Protein AF-A0A7S2LV06-F1 (afdb_monomer_lite)

Sequence (162 aa):
GDAAEGEVSPAASRPATEEERRLLRGVQLARKATPHEVEAWMAASAAHMSDKAKDAFLGMSLEQQYRVMYEGPLTEALDSTEVLYARIQRFMDMESQLRRLANTDAATKPKKSKEKKVSDLAWAIGKALVSTDAPEEVPEDERRFAPPAGTEGQEGERPADE

Organism: NCBI:txid1333877

pLDDT: mean 74.59, std 16.98, range [40.09, 96.88]

Foldseek 3Di:
DDDDDDDPDPPDPDQDDPVRLVCLVPDPVFDFADPVLLVVLCVVQVVPADPVLVVVLVPDGRRLVRQLCVVPHDDPDPYSNVSSVVSSVVVVVVNVVSVCSSCVVVVPPPPPPPDPDPPVVNVVVVVVVVPPDDPDPDPPVPPPDDPPPDPPDDDDDDDDDD

Radius of gyration: 29.39 Å; chains: 1; bounding box: 90×60×68 Å

Structure (mmCIF, N/CA/C/O backbone):
data_AF-A0A7S2LV06-F1
#
_entry.id   AF-A0A7S2LV06-F1
#
loop_
_atom_site.group_PDB
_atom_site.id
_atom_site.type_symbol
_atom_site.label_atom_id
_atom_site.label_alt_id
_atom_site.label_comp_id
_atom_site.label_asym_id
_atom_site.label_entity_id
_atom_site.label_seq_id
_atom_site.pdbx_PDB_ins_code
_atom_site.Cartn_x
_atom_site.Cartn_y
_atom_site.Cartn_z
_atom_site.occupancy
_atom_site.B_iso_or_equiv
_atom_site.auth_seq_id
_atom_site.auth_comp_id
_atom_site.auth_asym_id
_atom_site.auth_atom_id
_atom_site.pdbx_PDB_model_num
ATOM 1 N N . GLY A 1 1 ? 13.883 -29.608 51.541 1.00 40.09 1 GLY A N 1
ATOM 2 C CA . GLY A 1 1 ? 13.799 -28.302 50.874 1.00 40.09 1 GLY A CA 1
ATOM 3 C C . GLY A 1 1 ? 12.785 -28.471 49.785 1.00 40.09 1 GLY A C 1
ATOM 4 O O . GLY A 1 1 ? 13.068 -29.196 48.848 1.00 40.09 1 GLY A O 1
ATOM 5 N N . ASP A 1 2 ? 11.591 -27.949 50.022 1.00 40.16 2 ASP A N 1
ATOM 6 C CA . ASP A 1 2 ? 10.391 -28.136 49.209 1.00 40.16 2 ASP A CA 1
ATOM 7 C C . ASP A 1 2 ? 10.445 -27.144 48.037 1.00 40.16 2 ASP A C 1
ATOM 9 O O . ASP A 1 2 ? 10.472 -25.932 48.262 1.00 40.16 2 ASP A O 1
ATOM 13 N N . ALA A 1 3 ? 10.585 -27.643 46.809 1.00 47.12 3 ALA A N 1
ATOM 14 C CA . ALA A 1 3 ? 10.590 -26.822 45.602 1.00 47.12 3 ALA A CA 1
ATOM 15 C C . ALA A 1 3 ? 9.214 -26.940 44.945 1.00 47.12 3 ALA A C 1
ATOM 17 O O . ALA A 1 3 ? 8.935 -27.896 44.228 1.00 47.12 3 ALA A O 1
ATOM 18 N N . ALA A 1 4 ? 8.349 -25.975 45.247 1.00 51.38 4 ALA A N 1
ATOM 19 C CA . ALA A 1 4 ? 7.046 -25.827 44.622 1.00 51.38 4 ALA A CA 1
ATOM 20 C C . ALA A 1 4 ? 7.217 -25.483 43.134 1.00 51.38 4 ALA A C 1
ATOM 22 O O . ALA A 1 4 ? 7.682 -24.395 42.783 1.00 51.38 4 ALA A O 1
ATOM 23 N N . GLU A 1 5 ? 6.839 -26.417 42.267 1.00 51.47 5 GLU A N 1
ATOM 24 C CA . GLU A 1 5 ? 6.746 -26.204 40.828 1.00 51.47 5 GLU A CA 1
ATOM 25 C C . GLU A 1 5 ? 5.545 -25.298 40.527 1.00 51.47 5 GLU A C 1
ATOM 27 O O . GLU A 1 5 ? 4.391 -25.617 40.815 1.00 51.47 5 GLU A O 1
ATOM 32 N N . GLY A 1 6 ? 5.837 -24.111 39.996 1.00 47.34 6 GLY A N 1
ATOM 33 C CA . GLY A 1 6 ? 4.838 -23.137 39.582 1.00 47.34 6 GLY A CA 1
ATOM 34 C C . GLY A 1 6 ? 4.162 -23.573 38.288 1.00 47.34 6 GLY A C 1
ATOM 35 O O . GLY A 1 6 ? 4.700 -23.378 37.201 1.00 47.34 6 GLY A O 1
ATOM 36 N N . GLU A 1 7 ? 2.963 -24.127 38.419 1.00 44.25 7 GLU A N 1
ATOM 37 C CA . GLU A 1 7 ? 2.031 -24.415 37.333 1.00 44.25 7 GLU A CA 1
ATOM 38 C C . GLU A 1 7 ? 1.642 -23.106 36.613 1.00 44.25 7 GLU A C 1
ATOM 40 O O . GLU A 1 7 ? 0.831 -22.310 37.094 1.00 44.25 7 GLU A O 1
ATOM 45 N N . VAL A 1 8 ? 2.248 -22.837 35.452 1.00 52.84 8 VAL A N 1
ATOM 46 C CA . VAL A 1 8 ? 1.878 -21.687 34.616 1.00 52.84 8 VAL A CA 1
ATOM 47 C C . VAL A 1 8 ? 0.615 -22.053 33.840 1.00 52.84 8 VAL A C 1
ATOM 49 O O . VAL A 1 8 ? 0.667 -22.538 32.712 1.00 52.84 8 VAL A O 1
ATOM 52 N N . SER A 1 9 ? -0.540 -21.840 34.473 1.00 53.75 9 SER A N 1
ATOM 53 C CA . SER A 1 9 ? -1.848 -21.904 33.816 1.00 53.75 9 SER A CA 1
ATOM 54 C C . SER A 1 9 ? -1.836 -21.104 32.499 1.00 53.75 9 SER A C 1
ATOM 56 O O . SER A 1 9 ? -1.366 -19.959 32.492 1.00 53.75 9 SER A O 1
ATOM 58 N N . PRO A 1 10 ? -2.381 -21.639 31.387 1.00 50.25 10 PRO A N 1
ATOM 59 C CA . PRO A 1 10 ? -2.507 -20.896 30.140 1.00 50.25 10 PRO A CA 1
ATOM 60 C C . PRO A 1 10 ? -3.449 -19.717 30.384 1.00 50.25 10 PRO A C 1
ATOM 62 O O . PRO A 1 10 ? -4.653 -19.890 30.575 1.00 50.25 10 PRO A O 1
ATOM 65 N N . ALA A 1 11 ? -2.885 -18.510 30.438 1.00 52.25 11 ALA A N 1
ATOM 66 C CA . ALA A 1 11 ? -3.635 -17.291 30.682 1.00 52.25 11 ALA A CA 1
ATOM 67 C C . ALA A 1 11 ? -4.763 -17.176 29.649 1.00 52.25 11 ALA A C 1
ATOM 69 O O . ALA A 1 11 ? -4.521 -16.937 28.465 1.00 52.25 11 ALA A O 1
ATOM 70 N N . ALA A 1 12 ? -6.003 -17.359 30.109 1.00 56.53 12 ALA A N 1
ATOM 71 C CA . ALA A 1 12 ? -7.192 -17.076 29.330 1.00 56.53 12 ALA A CA 1
ATOM 72 C C . ALA A 1 12 ? -7.049 -15.663 28.750 1.00 56.53 12 ALA A C 1
ATOM 74 O O . ALA A 1 12 ? -6.873 -14.698 29.499 1.00 56.53 12 ALA A O 1
ATOM 75 N N . SER A 1 13 ? -7.056 -15.565 27.417 1.00 62.44 13 SER A N 1
ATOM 76 C CA . SER A 1 13 ? -6.911 -14.305 26.691 1.00 62.44 13 SER A CA 1
ATOM 77 C C . SER A 1 13 ? -7.912 -13.296 27.253 1.00 62.44 13 SER A C 1
ATOM 79 O O . SER A 1 13 ? -9.127 -13.474 27.138 1.00 62.44 13 SER A O 1
ATOM 81 N N . ARG A 1 14 ? -7.403 -12.285 27.964 1.00 66.56 14 ARG A N 1
ATOM 82 C CA . ARG A 1 14 ? -8.247 -11.273 28.597 1.00 66.56 14 ARG A CA 1
ATOM 83 C C . ARG A 1 14 ? -8.927 -10.478 27.479 1.00 66.56 14 ARG A C 1
ATOM 85 O O . ARG A 1 14 ? -8.248 -10.104 26.522 1.00 66.56 14 ARG A O 1
ATOM 92 N N . PRO A 1 15 ? -10.239 -10.204 27.573 1.00 71.00 15 PRO A N 1
ATOM 93 C CA . PRO A 1 15 ? -10.899 -9.351 26.596 1.00 71.00 15 PRO A CA 1
ATOM 94 C C . PRO A 1 15 ? -10.231 -7.972 26.602 1.00 71.00 15 PRO A C 1
ATOM 96 O O . PRO A 1 15 ? -9.944 -7.430 27.672 1.00 71.00 15 PRO A O 1
ATOM 99 N N . ALA A 1 16 ? -9.984 -7.416 25.413 1.00 72.00 16 ALA A N 1
ATOM 100 C CA . ALA A 1 16 ? -9.324 -6.121 25.261 1.00 72.00 16 ALA A CA 1
ATOM 101 C C . ALA A 1 16 ? -10.058 -5.041 26.071 1.00 72.00 16 ALA A C 1
ATOM 103 O O . ALA A 1 16 ? -11.288 -4.924 26.011 1.00 72.00 16 ALA A O 1
ATOM 104 N N . THR A 1 17 ? -9.316 -4.234 26.817 1.00 81.44 17 THR A N 1
ATOM 105 C CA . THR A 1 17 ? -9.836 -3.101 27.586 1.00 81.44 17 THR A CA 1
ATOM 106 C C . THR A 1 17 ? -10.442 -2.034 26.666 1.00 81.44 17 THR A C 1
ATOM 108 O O . THR A 1 17 ? -10.187 -1.987 25.462 1.00 81.44 17 THR A O 1
ATOM 111 N N . GLU A 1 18 ? -11.304 -1.168 27.203 1.00 76.25 18 GLU A N 1
ATOM 112 C CA . GLU A 1 18 ? -11.967 -0.130 26.399 1.00 76.25 18 GLU A CA 1
ATOM 113 C C . GLU A 1 18 ? -10.981 0.901 25.823 1.00 76.25 18 GLU A C 1
ATOM 115 O O . GLU A 1 18 ? -11.184 1.404 24.713 1.00 76.25 18 GLU A O 1
ATOM 120 N N . GLU A 1 19 ? -9.876 1.149 26.527 1.00 74.94 19 GLU A N 1
ATOM 121 C CA . GLU A 1 19 ? -8.774 1.981 26.048 1.00 74.94 19 GLU A CA 1
ATOM 122 C C . GLU A 1 19 ? -8.052 1.327 24.860 1.00 74.94 19 GLU A C 1
ATOM 124 O O . GLU A 1 19 ? -7.902 1.959 23.813 1.00 74.94 19 GLU A O 1
ATOM 129 N N . GLU A 1 20 ? -7.734 0.032 24.944 1.00 75.31 20 GLU A N 1
ATOM 130 C CA . GLU A 1 20 ? -7.162 -0.737 23.829 1.00 75.31 20 GLU A CA 1
ATOM 131 C C . GLU A 1 20 ? -8.107 -0.763 22.619 1.00 75.31 20 GLU A C 1
ATOM 133 O O . GLU A 1 20 ? -7.681 -0.562 21.484 1.00 75.31 20 GLU A O 1
ATOM 138 N N . ARG A 1 21 ? -9.421 -0.902 22.829 1.00 69.19 21 ARG A N 1
ATOM 139 C CA . ARG A 1 21 ? -10.415 -0.816 21.741 1.00 69.19 21 ARG A CA 1
ATOM 140 C C . ARG A 1 21 ? -10.490 0.570 21.118 1.00 69.19 21 ARG A C 1
ATOM 142 O O . ARG A 1 21 ? -10.802 0.698 19.934 1.00 69.19 21 ARG A O 1
ATOM 149 N N . ARG A 1 22 ? -10.307 1.627 21.909 1.00 72.94 22 ARG A N 1
ATOM 150 C CA . ARG A 1 22 ? -10.272 3.001 21.401 1.00 72.94 22 ARG A CA 1
ATOM 151 C C . ARG A 1 22 ? -9.025 3.218 20.552 1.00 72.94 22 ARG A C 1
ATOM 153 O O . ARG A 1 22 ? -9.149 3.798 19.476 1.00 72.94 22 ARG A O 1
ATOM 160 N N . LEU A 1 23 ? -7.880 2.694 20.989 1.00 72.31 23 LEU A N 1
ATOM 161 C CA . LEU A 1 23 ? -6.650 2.687 20.203 1.00 72.31 23 LEU A CA 1
ATOM 162 C C . LEU A 1 23 ? -6.871 1.931 18.890 1.00 72.31 23 LEU A C 1
ATOM 164 O O . LEU A 1 23 ? -6.730 2.528 17.831 1.00 72.31 23 LEU A O 1
ATOM 168 N N . LEU A 1 24 ? -7.368 0.693 18.927 1.00 71.75 24 LEU A N 1
ATOM 169 C CA . LEU A 1 24 ? -7.618 -0.111 17.721 1.00 71.75 24 LEU A CA 1
ATOM 170 C C . LEU A 1 24 ? -8.602 0.538 16.729 1.00 71.75 24 LEU A C 1
ATOM 172 O O . LEU A 1 24 ? -8.460 0.358 15.523 1.00 71.75 24 LEU A O 1
ATOM 176 N N . ARG A 1 25 ? -9.591 1.307 17.207 1.00 68.06 25 ARG A N 1
ATOM 177 C CA . ARG A 1 25 ? -10.541 2.043 16.346 1.00 68.06 25 ARG A CA 1
ATOM 178 C C . ARG A 1 25 ? -9.970 3.339 15.770 1.00 68.06 25 ARG A C 1
ATOM 180 O O . ARG A 1 25 ? -10.439 3.777 14.723 1.00 68.06 25 ARG A O 1
ATOM 187 N N . GLY A 1 26 ? -9.027 3.966 16.470 1.00 63.22 26 GLY A N 1
ATOM 188 C CA . GLY A 1 26 ? -8.403 5.233 16.086 1.00 63.22 26 GLY A CA 1
ATOM 189 C C . GLY A 1 26 ? -7.058 5.087 15.376 1.00 63.22 26 GLY A C 1
ATOM 190 O O . GLY A 1 26 ? -6.529 6.090 14.904 1.00 63.22 26 GLY A O 1
ATOM 191 N N . VAL A 1 27 ? -6.494 3.876 15.298 1.00 66.75 27 VAL A N 1
ATOM 192 C CA . VAL A 1 27 ? -5.218 3.630 14.620 1.00 66.75 27 VAL A CA 1
ATOM 193 C C . VAL A 1 27 ? -5.397 3.878 13.128 1.00 66.75 27 VAL A C 1
ATOM 195 O O . VAL A 1 27 ? -5.959 3.072 12.385 1.00 66.75 27 VAL A O 1
ATOM 198 N N . GLN A 1 28 ? -4.879 5.018 12.685 1.00 66.81 28 GLN A N 1
ATOM 199 C CA . GLN A 1 28 ? -4.617 5.274 11.283 1.00 66.81 28 GLN A CA 1
ATOM 200 C C . GLN A 1 28 ? -3.463 4.350 10.880 1.00 66.81 28 GLN A C 1
ATOM 202 O O . GLN A 1 28 ? -2.300 4.619 11.165 1.00 66.81 28 GLN A O 1
ATOM 207 N N . LEU A 1 29 ? -3.811 3.208 10.284 1.00 68.50 29 LEU A N 1
ATOM 208 C CA . LEU A 1 29 ? -2.888 2.108 9.971 1.00 68.50 29 LEU A CA 1
ATOM 209 C C . LEU A 1 29 ? -1.723 2.510 9.057 1.00 68.50 29 LEU A C 1
ATOM 211 O O . LEU A 1 29 ? -0.708 1.823 9.016 1.00 68.50 29 LEU A O 1
ATOM 215 N N . ALA A 1 30 ? -1.865 3.612 8.325 1.00 76.94 30 ALA A N 1
ATOM 216 C CA . ALA A 1 30 ? -0.841 4.138 7.442 1.00 76.94 30 ALA A CA 1
ATOM 217 C C . ALA A 1 30 ? -0.921 5.665 7.375 1.00 76.94 30 ALA A C 1
ATOM 219 O O . ALA A 1 30 ? -2.010 6.235 7.281 1.00 76.94 30 ALA A O 1
ATOM 220 N N . ARG A 1 31 ? 0.244 6.322 7.365 1.00 90.50 31 ARG A N 1
ATOM 221 C CA . ARG A 1 31 ? 0.343 7.727 6.956 1.00 90.50 31 ARG A CA 1
ATOM 222 C C . ARG A 1 31 ? 0.189 7.850 5.440 1.00 90.50 31 ARG A C 1
ATOM 224 O O . ARG A 1 31 ? 0.286 6.871 4.705 1.00 90.50 31 ARG A O 1
ATOM 231 N N . LYS A 1 32 ? 0.002 9.079 4.965 1.00 94.00 32 LYS A N 1
ATOM 232 C CA . LYS A 1 32 ? 0.024 9.389 3.531 1.00 94.00 32 LYS A CA 1
ATOM 233 C C . LYS A 1 32 ? 1.466 9.405 3.024 1.00 94.00 32 LYS A C 1
ATOM 235 O O . LYS A 1 32 ? 2.352 9.929 3.708 1.00 94.00 32 LYS A O 1
ATOM 240 N N . ALA A 1 33 ? 1.690 8.851 1.836 1.00 94.56 33 ALA A N 1
ATOM 241 C CA . ALA A 1 33 ? 2.961 8.985 1.140 1.00 94.56 33 ALA A CA 1
ATOM 242 C C . ALA A 1 33 ? 3.182 10.449 0.750 1.00 94.56 33 ALA A C 1
ATOM 244 O O . ALA A 1 33 ? 2.251 11.137 0.320 1.00 94.56 33 ALA A O 1
ATOM 245 N N . THR A 1 34 ? 4.410 10.934 0.912 1.00 96.19 34 THR A N 1
ATOM 246 C CA . THR A 1 34 ? 4.795 12.229 0.345 1.00 96.19 34 THR A CA 1
ATOM 247 C C . THR A 1 34 ? 5.129 12.061 -1.142 1.00 96.19 34 THR A C 1
ATOM 249 O O . THR A 1 34 ? 5.610 10.995 -1.535 1.00 96.19 34 THR A O 1
ATOM 252 N N . PRO A 1 35 ? 4.931 13.094 -1.982 1.00 95.50 35 PRO A N 1
ATOM 253 C CA . PRO A 1 35 ? 5.251 13.005 -3.410 1.00 95.50 35 PRO A CA 1
ATOM 254 C C . PRO A 1 35 ? 6.711 12.618 -3.678 1.00 95.50 35 PRO A C 1
ATOM 256 O O . PRO A 1 35 ? 6.988 11.826 -4.569 1.00 95.50 35 PRO A O 1
ATOM 259 N N . HIS A 1 36 ? 7.635 13.119 -2.852 1.00 96.75 36 HIS A N 1
ATOM 260 C CA . HIS A 1 36 ? 9.058 12.799 -2.957 1.00 96.75 36 HIS A CA 1
ATOM 261 C C . HIS A 1 36 ? 9.346 11.315 -2.683 1.00 96.75 36 HIS A C 1
ATOM 263 O O . HIS A 1 36 ? 10.157 10.697 -3.365 1.00 96.75 36 HIS A O 1
ATOM 269 N N . GLU A 1 37 ? 8.683 10.713 -1.693 1.00 96.25 37 GLU A N 1
ATOM 270 C CA . GLU A 1 37 ? 8.852 9.282 -1.416 1.00 96.25 37 GLU A CA 1
ATOM 271 C C . GLU A 1 37 ? 8.282 8.424 -2.547 1.00 96.25 37 GLU A C 1
ATOM 273 O O . GLU A 1 37 ? 8.886 7.416 -2.906 1.00 96.25 37 GLU A O 1
ATOM 278 N N . VAL A 1 38 ? 7.139 8.830 -3.110 1.00 96.75 38 VAL A N 1
ATOM 279 C CA . VAL A 1 38 ? 6.527 8.172 -4.272 1.00 96.75 38 VAL A CA 1
ATOM 280 C C . VAL A 1 38 ? 7.502 8.172 -5.444 1.00 96.75 38 VAL A C 1
ATOM 282 O O . VAL A 1 38 ? 7.772 7.119 -6.013 1.00 96.75 38 VAL A O 1
ATOM 285 N N . GLU A 1 39 ? 8.087 9.326 -5.762 1.00 96.44 39 GLU A N 1
ATOM 286 C CA . GLU A 1 39 ? 9.068 9.462 -6.839 1.00 96.44 39 GLU A CA 1
ATOM 287 C C . GLU A 1 39 ? 10.323 8.610 -6.593 1.00 96.44 39 GLU A C 1
ATOM 289 O O . GLU A 1 39 ? 10.747 7.862 -7.476 1.00 96.44 39 GLU A O 1
ATOM 294 N N . ALA A 1 40 ? 10.874 8.642 -5.376 1.00 96.88 40 ALA A N 1
ATOM 295 C CA . ALA A 1 40 ? 12.041 7.840 -5.013 1.00 96.88 40 ALA A CA 1
ATOM 296 C C . ALA A 1 40 ? 11.772 6.329 -5.133 1.00 96.88 40 ALA A C 1
ATOM 298 O O . ALA A 1 40 ? 12.603 5.579 -5.649 1.00 96.88 40 ALA A O 1
ATOM 299 N N . TRP A 1 41 ? 10.597 5.870 -4.697 1.00 96.25 41 TRP A N 1
ATOM 300 C CA . TRP A 1 41 ? 10.213 4.462 -4.795 1.00 96.25 41 TRP A CA 1
ATOM 301 C C . TRP A 1 41 ? 9.950 4.028 -6.242 1.00 96.25 41 TRP A C 1
ATOM 303 O O . TRP A 1 41 ? 10.357 2.932 -6.639 1.00 96.25 41 TRP A O 1
ATOM 313 N N . MET A 1 42 ? 9.327 4.895 -7.045 1.00 95.25 42 MET A N 1
ATOM 314 C CA . MET A 1 42 ? 9.128 4.681 -8.481 1.00 95.25 42 MET A CA 1
ATOM 315 C C . MET A 1 42 ? 10.468 4.544 -9.203 1.00 95.25 42 MET A C 1
ATOM 317 O O . MET A 1 42 ? 10.622 3.640 -10.020 1.00 95.25 42 MET A O 1
ATOM 321 N N . ALA A 1 43 ? 11.448 5.391 -8.874 1.00 96.06 43 ALA A N 1
ATOM 322 C CA . ALA A 1 43 ? 12.796 5.312 -9.430 1.00 96.06 43 ALA A CA 1
ATOM 323 C C . ALA A 1 43 ? 13.493 3.995 -9.048 1.00 96.06 43 ALA A C 1
ATOM 325 O O . ALA A 1 43 ? 14.069 3.335 -9.910 1.00 96.06 43 ALA A O 1
ATOM 326 N N . ALA A 1 44 ? 13.379 3.569 -7.786 1.00 95.62 44 ALA A N 1
ATOM 327 C CA . ALA A 1 44 ? 13.946 2.304 -7.316 1.00 95.62 44 ALA A CA 1
ATOM 328 C C . ALA A 1 44 ? 13.287 1.067 -7.958 1.00 95.62 44 ALA A C 1
ATOM 330 O O . ALA A 1 44 ? 13.952 0.060 -8.181 1.00 95.62 44 ALA A O 1
ATOM 331 N N . SER A 1 45 ? 11.991 1.144 -8.274 1.00 94.50 45 SER A N 1
ATOM 332 C CA . SER A 1 45 ? 11.212 0.028 -8.835 1.00 94.50 45 SER A CA 1
ATOM 333 C C . SER A 1 45 ? 11.126 0.049 -10.366 1.00 94.50 45 SER A C 1
ATOM 335 O O . SER A 1 45 ? 10.574 -0.875 -10.962 1.00 94.50 45 SER A O 1
ATOM 337 N N . ALA A 1 46 ? 11.668 1.081 -11.023 1.00 93.06 46 ALA A N 1
ATOM 338 C CA . ALA A 1 46 ? 11.466 1.348 -12.449 1.00 93.06 46 ALA A CA 1
ATOM 339 C C . ALA A 1 46 ? 11.858 0.175 -13.360 1.00 93.06 46 ALA A C 1
ATOM 341 O O . ALA A 1 46 ? 11.189 -0.063 -14.364 1.00 93.06 46 ALA A O 1
ATOM 342 N N . ALA A 1 47 ? 12.903 -0.577 -12.998 1.00 93.56 47 ALA A N 1
ATOM 343 C CA . ALA A 1 47 ? 13.397 -1.713 -13.777 1.00 93.56 47 ALA A CA 1
ATOM 344 C C . ALA A 1 47 ? 12.426 -2.908 -13.817 1.00 93.56 47 ALA A C 1
ATOM 346 O O . ALA A 1 47 ? 12.483 -3.713 -14.743 1.00 93.56 47 ALA A O 1
ATOM 347 N N .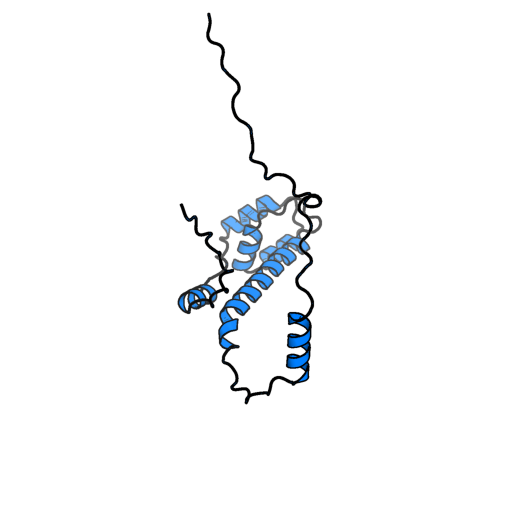 HIS A 1 48 ? 11.534 -3.024 -12.831 1.00 91.94 48 HIS A N 1
ATOM 348 C CA . HIS A 1 48 ? 10.635 -4.171 -12.664 1.00 91.94 48 HIS A CA 1
ATOM 349 C C . HIS A 1 48 ? 9.157 -3.799 -12.827 1.00 91.94 48 HIS A C 1
ATOM 351 O O . HIS A 1 48 ? 8.269 -4.618 -12.585 1.00 91.94 48 HIS A O 1
ATOM 357 N N . MET A 1 49 ? 8.872 -2.561 -13.235 1.00 92.75 49 MET A N 1
ATOM 358 C CA . MET A 1 49 ? 7.518 -2.029 -13.259 1.00 92.75 49 MET A CA 1
ATOM 359 C C . MET A 1 49 ? 7.050 -1.754 -14.684 1.00 92.75 49 MET A C 1
ATOM 361 O O . MET A 1 49 ? 7.617 -0.927 -15.398 1.00 92.75 49 MET A O 1
ATOM 365 N N . SER A 1 50 ? 5.981 -2.442 -15.084 1.00 93.94 50 SER A N 1
ATOM 366 C CA . SER A 1 50 ? 5.309 -2.178 -16.358 1.00 93.94 50 SER A CA 1
ATOM 367 C C . SER A 1 50 ? 4.596 -0.823 -16.328 1.00 93.94 50 SER A C 1
ATOM 369 O O . SER A 1 50 ? 4.230 -0.336 -15.258 1.00 93.94 50 SER A O 1
ATOM 371 N N . ASP A 1 51 ? 4.346 -0.215 -17.489 1.00 94.38 51 ASP A N 1
ATOM 372 C CA . ASP A 1 51 ? 3.628 1.068 -17.550 1.00 94.38 51 ASP A CA 1
ATOM 373 C C . ASP A 1 51 ? 2.208 0.958 -16.979 1.00 94.38 51 ASP A C 1
ATOM 375 O O . ASP A 1 51 ? 1.769 1.819 -16.225 1.00 94.38 51 ASP A O 1
ATOM 379 N N . LYS A 1 52 ? 1.547 -0.184 -17.196 1.00 93.81 52 LYS A N 1
ATOM 380 C CA . LYS A 1 52 ? 0.265 -0.503 -16.557 1.00 93.81 52 LYS A CA 1
ATOM 381 C C . LYS A 1 52 ? 0.362 -0.507 -15.026 1.00 93.81 52 LYS A C 1
ATOM 383 O O . LYS A 1 52 ? -0.539 -0.006 -14.359 1.00 93.81 52 LYS A O 1
ATOM 388 N N . ALA A 1 53 ? 1.439 -1.059 -14.466 1.00 93.25 53 ALA A N 1
ATOM 389 C CA . ALA A 1 53 ? 1.667 -1.055 -13.022 1.00 93.25 53 ALA A CA 1
ATOM 390 C C . ALA A 1 53 ? 1.958 0.360 -12.494 1.00 93.25 53 ALA A C 1
ATOM 392 O O . ALA A 1 53 ? 1.478 0.706 -11.416 1.00 93.25 53 ALA A O 1
ATOM 393 N N . LYS A 1 54 ? 2.677 1.197 -13.259 1.00 94.94 54 LYS A N 1
ATOM 394 C CA . LYS A 1 54 ? 2.890 2.621 -12.933 1.00 94.94 54 LYS A CA 1
ATOM 395 C C . LYS A 1 54 ? 1.561 3.366 -12.862 1.00 94.94 54 LYS A C 1
ATOM 397 O O . LYS A 1 54 ? 1.290 4.014 -11.856 1.00 94.94 54 LYS A O 1
ATOM 402 N N . ASP A 1 55 ? 0.721 3.225 -13.884 1.00 95.56 55 ASP A N 1
ATOM 403 C CA . ASP A 1 55 ? -0.595 3.868 -13.937 1.00 95.56 55 ASP A CA 1
ATOM 404 C C . ASP A 1 55 ? -1.496 3.388 -12.797 1.00 95.56 55 ASP A C 1
ATOM 406 O O . ASP A 1 55 ? -2.140 4.195 -12.124 1.00 95.56 55 ASP A O 1
ATOM 410 N N . ALA A 1 56 ? -1.497 2.078 -12.524 1.00 94.00 56 ALA A N 1
ATOM 411 C CA . ALA A 1 56 ? -2.232 1.509 -11.403 1.00 94.00 56 ALA A CA 1
ATOM 412 C C . ALA A 1 56 ? -1.755 2.097 -10.068 1.00 94.00 56 ALA A C 1
ATOM 414 O O . ALA A 1 56 ? -2.582 2.524 -9.267 1.00 94.00 56 ALA A O 1
ATOM 415 N N . PHE A 1 57 ? -0.440 2.157 -9.837 1.00 95.25 57 PHE A N 1
ATOM 416 C CA . PHE A 1 57 ? 0.142 2.702 -8.612 1.00 95.25 57 PHE A CA 1
ATOM 417 C C . PHE A 1 57 ? -0.161 4.196 -8.433 1.00 95.25 57 PHE A C 1
ATOM 419 O O . PHE A 1 57 ? -0.583 4.623 -7.357 1.00 95.25 57 PHE A O 1
ATOM 426 N N . LEU A 1 58 ? -0.017 4.996 -9.490 1.00 95.44 58 LEU A N 1
ATOM 427 C CA . LEU A 1 58 ? -0.316 6.429 -9.460 1.00 95.44 58 LEU A CA 1
ATOM 428 C C . LEU A 1 58 ? -1.816 6.716 -9.294 1.00 95.44 58 LEU A C 1
ATOM 430 O O . LEU A 1 58 ? -2.175 7.737 -8.712 1.00 95.44 58 LEU A O 1
ATOM 434 N N . GLY A 1 59 ? -2.684 5.809 -9.747 1.00 94.25 59 GLY A N 1
ATOM 435 C CA . GLY A 1 59 ? -4.132 5.882 -9.539 1.00 94.25 59 GLY A CA 1
ATOM 436 C C . GLY A 1 59 ? -4.598 5.522 -8.121 1.00 94.25 59 GLY A C 1
ATOM 437 O O . GLY A 1 59 ? -5.762 5.752 -7.789 1.00 94.25 59 GLY A O 1
ATOM 438 N N . MET A 1 60 ? -3.727 4.962 -7.277 1.00 93.25 60 MET A N 1
ATOM 439 C CA . MET A 1 60 ? -4.047 4.637 -5.883 1.00 93.25 60 MET A CA 1
ATOM 440 C C . MET A 1 60 ? -4.077 5.882 -4.993 1.00 93.25 60 MET A C 1
ATOM 442 O O . MET A 1 60 ? -3.476 6.913 -5.291 1.00 93.25 60 MET A O 1
ATOM 446 N N . SER A 1 61 ? -4.743 5.781 -3.839 1.00 94.25 61 SER A N 1
ATOM 447 C CA . SER A 1 61 ? -4.666 6.842 -2.831 1.00 94.25 61 SER A CA 1
ATOM 448 C C . SER A 1 61 ? -3.259 6.923 -2.221 1.00 94.25 61 SER A C 1
ATOM 450 O O . SER A 1 61 ? -2.557 5.919 -2.121 1.00 94.25 61 SER A O 1
ATOM 452 N N . LEU A 1 62 ? -2.853 8.099 -1.727 1.00 94.19 62 LEU A N 1
ATOM 453 C CA . LEU A 1 62 ? -1.534 8.274 -1.090 1.00 94.19 62 LEU A CA 1
ATOM 454 C C . LEU A 1 62 ? -1.317 7.351 0.124 1.00 94.19 62 LEU A C 1
ATOM 456 O O . LEU A 1 62 ? -0.184 7.025 0.467 1.00 94.19 62 LEU A O 1
ATOM 460 N N . GLU A 1 63 ? -2.392 6.937 0.796 1.00 92.12 63 GLU A N 1
ATOM 461 C CA . GLU A 1 63 ? -2.324 5.969 1.897 1.00 92.12 63 GLU A CA 1
ATOM 462 C C . GLU A 1 63 ? -2.043 4.558 1.371 1.00 92.12 63 GLU A C 1
ATOM 464 O O . GLU A 1 63 ? -1.229 3.838 1.941 1.00 92.12 63 GLU A O 1
ATOM 469 N N . GLN A 1 64 ? -2.678 4.166 0.264 1.00 92.44 64 GLN A N 1
ATOM 470 C CA . GLN A 1 64 ? -2.419 2.887 -0.400 1.00 92.44 64 GLN A CA 1
ATOM 471 C C . GLN A 1 64 ? -1.011 2.836 -0.995 1.00 92.44 64 GLN A C 1
ATOM 473 O O . GLN A 1 64 ? -0.321 1.835 -0.818 1.00 92.44 64 GLN A O 1
ATOM 478 N N . GLN A 1 65 ? -0.558 3.924 -1.622 1.00 95.00 65 GLN A N 1
ATOM 479 C CA . GLN A 1 65 ? 0.813 4.045 -2.118 1.00 95.00 65 GLN A CA 1
ATOM 480 C C . GLN A 1 65 ? 1.814 3.851 -0.979 1.00 95.00 65 GLN A C 1
ATOM 482 O O . GLN A 1 65 ? 2.713 3.024 -1.093 1.00 95.00 65 GLN A O 1
ATOM 487 N N . TYR A 1 66 ? 1.605 4.515 0.164 1.00 94.38 66 TYR A N 1
ATOM 488 C CA . TYR A 1 66 ? 2.473 4.339 1.328 1.00 94.38 66 TYR A CA 1
ATOM 489 C C . TYR A 1 66 ? 2.528 2.885 1.811 1.00 94.38 66 TYR A C 1
ATOM 491 O O . TYR A 1 66 ? 3.607 2.367 2.083 1.00 94.38 66 TYR A O 1
ATOM 499 N N . ARG A 1 67 ? 1.375 2.209 1.881 1.00 90.69 67 ARG A N 1
ATOM 500 C CA . ARG A 1 67 ? 1.290 0.794 2.281 1.00 90.69 67 ARG A CA 1
ATOM 501 C C . ARG A 1 67 ? 2.095 -0.107 1.341 1.00 90.69 67 ARG A C 1
ATOM 503 O O . ARG A 1 67 ? 2.879 -0.929 1.799 1.00 90.69 67 ARG A O 1
ATOM 510 N N . VAL A 1 68 ? 1.951 0.086 0.031 1.00 93.25 68 VAL A N 1
ATOM 511 C CA . VAL A 1 68 ? 2.723 -0.649 -0.983 1.00 93.25 68 VAL A CA 1
ATOM 512 C C . VAL A 1 68 ? 4.223 -0.393 -0.839 1.00 93.25 68 VAL A C 1
ATOM 514 O O . VAL A 1 68 ? 5.011 -1.335 -0.938 1.00 93.25 68 VAL A O 1
ATOM 517 N N . MET A 1 69 ? 4.608 0.864 -0.606 1.00 94.06 69 MET A N 1
ATOM 518 C CA . MET A 1 69 ? 6.001 1.284 -0.456 1.00 94.06 69 MET A CA 1
ATOM 519 C C . MET A 1 69 ? 6.642 0.743 0.823 1.00 94.06 69 MET A C 1
ATOM 521 O O . MET A 1 69 ? 7.842 0.480 0.834 1.00 94.06 69 MET A O 1
ATOM 525 N N . TYR A 1 70 ? 5.856 0.553 1.885 1.00 91.19 70 TYR A N 1
ATOM 526 C CA . TYR A 1 70 ? 6.324 0.014 3.162 1.00 91.19 70 TYR A CA 1
ATOM 527 C C . TYR A 1 70 ? 6.837 -1.430 3.044 1.00 91.19 70 TYR A C 1
ATOM 529 O O . TYR A 1 70 ? 7.788 -1.797 3.724 1.00 91.19 70 TYR A O 1
ATOM 537 N N . GLU A 1 71 ? 6.270 -2.232 2.136 1.00 89.50 71 GLU A N 1
ATOM 538 C CA . GLU A 1 71 ? 6.790 -3.573 1.818 1.00 89.50 71 GLU A CA 1
ATOM 539 C C . GLU A 1 71 ? 8.109 -3.544 1.020 1.00 89.50 71 GLU A C 1
ATOM 541 O O . GLU A 1 71 ? 8.703 -4.591 0.768 1.00 89.50 71 GLU A O 1
ATOM 546 N N . GLY A 1 72 ? 8.579 -2.361 0.619 1.00 91.19 72 GLY A N 1
ATOM 547 C CA . GLY A 1 72 ? 9.817 -2.169 -0.127 1.00 91.19 72 GLY A CA 1
ATOM 548 C C . GLY A 1 72 ? 9.616 -2.043 -1.642 1.00 91.19 72 GLY A C 1
ATOM 549 O O . GLY A 1 72 ? 8.484 -2.071 -2.139 1.00 91.19 72 GLY A O 1
ATOM 550 N N . PRO A 1 73 ? 10.700 -1.839 -2.407 1.00 92.69 73 PRO A N 1
ATOM 551 C CA . PRO A 1 73 ? 10.649 -1.756 -3.867 1.00 92.69 73 PRO A CA 1
ATOM 552 C C . PRO A 1 73 ? 10.187 -3.074 -4.501 1.00 92.69 73 PRO A C 1
ATOM 554 O O . PRO A 1 73 ? 10.188 -4.134 -3.871 1.00 92.69 73 PRO A O 1
ATOM 557 N N . LEU A 1 74 ? 9.756 -3.009 -5.760 1.00 91.19 74 LEU A N 1
ATOM 558 C CA . LEU A 1 74 ? 9.487 -4.213 -6.543 1.00 91.19 74 LEU A CA 1
ATOM 559 C C . LEU A 1 74 ? 10.816 -4.755 -7.066 1.00 91.19 74 LEU A C 1
ATOM 561 O O . LEU A 1 74 ? 11.382 -4.207 -8.006 1.00 91.19 74 LEU A O 1
ATOM 565 N N . THR A 1 75 ? 11.310 -5.824 -6.455 1.00 87.00 75 THR A N 1
ATOM 566 C CA . THR A 1 75 ? 12.466 -6.581 -6.942 1.00 87.00 75 THR A CA 1
ATOM 567 C C . THR A 1 75 ? 11.972 -7.929 -7.448 1.00 87.00 75 THR A C 1
ATOM 569 O O . THR A 1 75 ? 11.240 -8.614 -6.738 1.00 87.00 75 THR A O 1
ATOM 572 N N . GLU A 1 76 ? 12.344 -8.301 -8.675 1.00 81.81 76 GLU A N 1
ATOM 573 C CA . GLU A 1 76 ? 12.137 -9.659 -9.218 1.00 81.81 76 GLU A CA 1
ATOM 574 C C . GLU A 1 76 ? 10.667 -10.106 -9.401 1.00 81.81 76 GLU A C 1
ATOM 576 O O . GLU A 1 76 ? 10.378 -11.293 -9.544 1.00 81.81 76 GLU A O 1
ATOM 581 N N . ALA A 1 77 ? 9.713 -9.171 -9.446 1.00 81.00 77 ALA A N 1
ATOM 582 C CA . ALA A 1 77 ? 8.312 -9.501 -9.703 1.00 81.00 77 ALA A CA 1
ATOM 583 C C . ALA A 1 77 ? 8.086 -9.920 -11.170 1.00 81.00 77 ALA A C 1
ATOM 585 O O . ALA A 1 77 ? 8.377 -9.152 -12.086 1.00 81.00 77 ALA A O 1
ATOM 586 N N . LEU A 1 78 ? 7.504 -11.109 -11.381 1.00 82.56 78 LEU A N 1
ATOM 587 C CA . LEU A 1 78 ? 7.053 -11.587 -12.699 1.00 82.56 78 LEU A CA 1
ATOM 588 C C 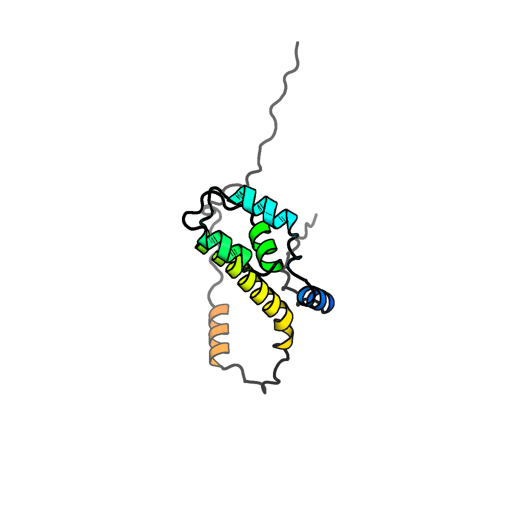. LEU A 1 78 ? 5.917 -10.721 -13.271 1.00 82.56 78 LEU A C 1
ATOM 590 O O . LEU A 1 78 ? 5.936 -10.398 -14.456 1.00 82.56 78 LEU A O 1
ATOM 594 N N . ASP A 1 79 ? 4.969 -10.304 -12.424 1.00 89.88 79 ASP A N 1
ATOM 595 C CA . ASP A 1 79 ? 3.932 -9.322 -12.759 1.00 89.88 79 ASP A CA 1
ATOM 596 C C . ASP A 1 79 ? 3.820 -8.269 -11.647 1.00 89.88 79 ASP A C 1
ATOM 598 O O . ASP A 1 79 ? 3.269 -8.499 -10.568 1.00 89.88 79 ASP A O 1
ATOM 602 N N . SER A 1 80 ? 4.352 -7.077 -11.919 1.00 89.19 80 SER A N 1
ATOM 603 C CA . SER A 1 80 ? 4.312 -5.946 -10.989 1.00 89.19 80 SER A CA 1
ATOM 604 C C . SER A 1 80 ? 2.890 -5.494 -10.661 1.00 89.19 80 SER A C 1
ATOM 606 O O . SER A 1 80 ? 2.641 -5.053 -9.542 1.00 89.19 80 SER A O 1
ATOM 608 N N . THR A 1 81 ? 1.946 -5.629 -11.591 1.00 90.38 81 THR A N 1
ATOM 609 C CA . THR A 1 81 ? 0.556 -5.214 -11.377 1.00 90.38 81 THR A CA 1
AT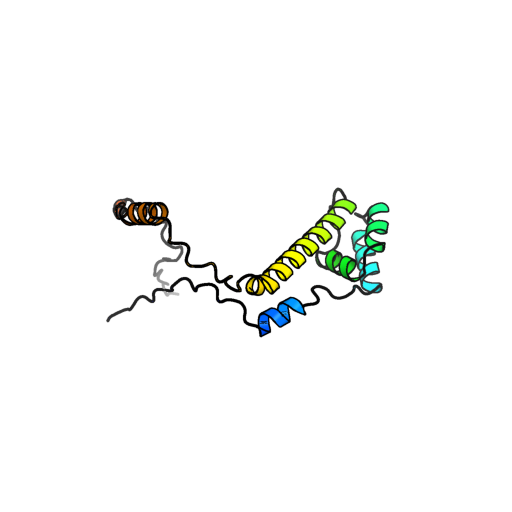OM 610 C C . THR A 1 81 ? -0.118 -6.124 -10.354 1.00 90.38 81 THR A C 1
ATOM 612 O O . THR A 1 81 ? -0.741 -5.642 -9.408 1.00 90.38 81 THR A O 1
ATOM 615 N N . GLU A 1 82 ? 0.039 -7.440 -10.505 1.00 90.94 82 GLU A N 1
ATOM 616 C CA . GLU A 1 82 ? -0.514 -8.411 -9.557 1.00 90.94 82 GLU A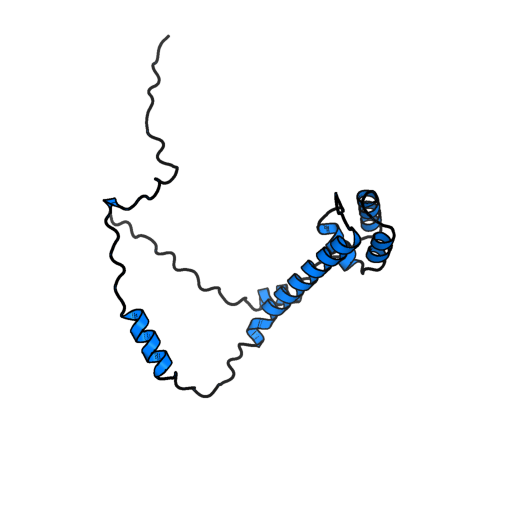 CA 1
ATOM 617 C C . GLU A 1 82 ? 0.107 -8.268 -8.170 1.00 90.94 82 GLU A C 1
ATOM 619 O O . GLU A 1 82 ? -0.617 -8.279 -7.174 1.00 90.94 82 GLU A O 1
ATOM 624 N N . VAL A 1 83 ? 1.426 -8.050 -8.090 1.00 92.62 83 VAL A N 1
ATOM 625 C CA . VAL A 1 83 ? 2.098 -7.819 -6.804 1.00 92.62 83 VAL A CA 1
ATOM 626 C C . VAL A 1 83 ? 1.531 -6.582 -6.109 1.00 92.62 83 VAL A C 1
ATOM 628 O O . VAL A 1 83 ? 1.212 -6.655 -4.924 1.00 92.62 83 VAL A O 1
ATOM 631 N N . LEU A 1 84 ? 1.337 -5.469 -6.823 1.00 91.88 84 LEU A N 1
ATOM 632 C CA . LEU A 1 84 ? 0.727 -4.261 -6.260 1.00 91.88 84 LEU A CA 1
ATOM 633 C C . LEU A 1 84 ? -0.668 -4.535 -5.676 1.00 91.88 84 LEU A C 1
ATOM 635 O O . LEU A 1 84 ? -0.938 -4.175 -4.527 1.00 91.88 84 LEU A O 1
ATOM 639 N N . TYR A 1 85 ? -1.538 -5.215 -6.427 1.00 90.31 85 TYR A N 1
ATOM 640 C CA . TYR A 1 85 ? -2.875 -5.565 -5.945 1.00 90.31 85 TYR A CA 1
ATOM 641 C C . TYR A 1 85 ? -2.834 -6.536 -4.762 1.00 90.31 85 TYR A C 1
ATOM 643 O O . TYR A 1 85 ? -3.568 -6.343 -3.793 1.00 90.31 85 TYR A O 1
ATOM 651 N N . ALA A 1 86 ? -1.945 -7.531 -4.784 1.00 92.19 86 ALA A N 1
ATOM 652 C CA . ALA A 1 86 ? -1.781 -8.489 -3.695 1.00 92.19 86 ALA A CA 1
ATOM 653 C C . ALA A 1 86 ? -1.283 -7.823 -2.402 1.00 92.19 86 ALA A C 1
ATOM 655 O O . ALA A 1 86 ? -1.731 -8.179 -1.310 1.00 92.19 86 ALA A O 1
ATOM 656 N N . ARG A 1 87 ? -0.376 -6.839 -2.498 1.00 92.75 87 ARG A N 1
ATOM 657 C CA . ARG A 1 87 ? 0.040 -6.007 -1.355 1.00 92.75 87 ARG A CA 1
ATOM 658 C C . ARG A 1 87 ? -1.167 -5.293 -0.755 1.00 92.75 87 ARG A C 1
ATOM 660 O O . ARG A 1 87 ? -1.472 -5.470 0.420 1.00 92.75 87 ARG A O 1
ATOM 667 N N . ILE A 1 88 ? -1.929 -4.570 -1.573 1.00 89.44 88 ILE A N 1
ATOM 668 C CA . ILE A 1 88 ? -3.106 -3.816 -1.111 1.00 89.44 88 ILE A CA 1
ATOM 669 C C . ILE A 1 88 ? -4.153 -4.735 -0.487 1.00 89.44 88 ILE A C 1
ATOM 671 O O . ILE A 1 88 ? -4.661 -4.424 0.589 1.00 89.44 88 ILE A O 1
ATOM 675 N N . GLN A 1 89 ? -4.447 -5.870 -1.122 1.00 91.50 89 GLN A N 1
ATOM 676 C CA . GLN A 1 89 ? -5.418 -6.834 -0.615 1.00 91.50 89 GLN A CA 1
ATOM 677 C C . GLN A 1 89 ? -5.025 -7.338 0.777 1.00 91.50 89 GLN A C 1
ATOM 679 O O . GLN A 1 89 ? -5.854 -7.305 1.685 1.00 91.50 89 GLN A O 1
ATOM 684 N N . ARG A 1 90 ? -3.750 -7.700 0.987 1.00 90.00 90 ARG A N 1
ATOM 685 C CA . ARG A 1 90 ? -3.240 -8.113 2.306 1.00 90.00 90 ARG A CA 1
ATOM 686 C C . ARG A 1 90 ? -3.462 -7.037 3.369 1.00 90.00 90 ARG A C 1
ATOM 688 O O . ARG A 1 90 ? -3.901 -7.349 4.476 1.00 90.00 90 ARG A O 1
ATOM 695 N N . PHE A 1 91 ? -3.242 -5.767 3.029 1.00 86.31 91 PHE A N 1
ATOM 696 C CA . PHE A 1 91 ? -3.543 -4.662 3.941 1.00 86.31 91 PHE A CA 1
ATOM 697 C C . PHE A 1 91 ? -5.040 -4.512 4.228 1.00 86.31 91 PHE A C 1
ATOM 699 O O . PHE A 1 91 ? -5.411 -4.284 5.378 1.00 86.31 91 PHE A O 1
ATOM 706 N N . MET A 1 92 ? -5.906 -4.632 3.218 1.00 86.06 92 MET A N 1
ATOM 707 C CA . MET A 1 92 ? -7.359 -4.543 3.413 1.00 86.06 92 MET A CA 1
ATOM 708 C C . MET A 1 92 ? -7.888 -5.689 4.280 1.00 86.06 92 MET A C 1
ATOM 710 O O . MET A 1 92 ? -8.745 -5.471 5.138 1.00 86.06 92 MET A O 1
ATOM 714 N N . ASP A 1 93 ? -7.343 -6.892 4.107 1.00 87.88 93 ASP A N 1
ATOM 715 C CA . ASP A 1 93 ? -7.697 -8.054 4.916 1.00 87.88 93 ASP A CA 1
ATOM 716 C C . ASP A 1 93 ? -7.264 -7.867 6.373 1.00 87.88 93 ASP A C 1
ATOM 718 O O . ASP A 1 93 ? -8.060 -8.099 7.286 1.00 87.88 93 ASP A O 1
ATOM 722 N N . MET A 1 94 ? -6.050 -7.362 6.609 1.00 86.44 94 MET A N 1
ATOM 723 C CA . MET A 1 94 ? -5.563 -7.030 7.952 1.00 86.44 94 MET A CA 1
ATOM 724 C C . MET A 1 94 ? -6.410 -5.932 8.613 1.00 86.44 94 MET A C 1
ATOM 726 O O . MET A 1 94 ? -6.796 -6.054 9.776 1.00 86.44 94 MET A O 1
ATOM 730 N N . GLU A 1 95 ? -6.762 -4.880 7.873 1.00 83.81 95 GLU A N 1
ATOM 731 C CA . GLU A 1 95 ? -7.629 -3.802 8.357 1.00 83.81 95 GLU A CA 1
ATOM 732 C C . GLU A 1 95 ? -9.032 -4.324 8.712 1.00 83.81 95 GLU A C 1
ATOM 734 O O . GLU A 1 95 ? -9.598 -3.973 9.751 1.00 83.81 95 GLU A O 1
ATOM 739 N N . SER A 1 96 ? -9.572 -5.236 7.901 1.00 85.44 96 SER A N 1
ATOM 740 C CA . SER A 1 96 ? -10.833 -5.930 8.172 1.00 85.44 96 SER A CA 1
ATOM 741 C C . SER A 1 96 ? -10.753 -6.791 9.435 1.00 85.44 96 SER A C 1
ATOM 743 O O . SER A 1 96 ? -11.663 -6.747 10.265 1.00 85.44 96 SER A O 1
ATOM 745 N N . GLN A 1 97 ? -9.661 -7.534 9.632 1.00 85.81 97 GLN A N 1
ATOM 746 C CA . GLN A 1 97 ? -9.436 -8.339 10.836 1.00 85.81 97 GLN A CA 1
ATOM 747 C C . GLN A 1 97 ? -9.335 -7.470 12.094 1.00 85.81 97 GLN A C 1
ATOM 749 O O . GLN A 1 97 ? -10.031 -7.739 13.073 1.00 85.81 97 GLN A O 1
ATOM 754 N N . LEU A 1 98 ? -8.555 -6.389 12.056 1.00 82.69 98 LEU A N 1
ATOM 755 C CA . LEU A 1 98 ? -8.443 -5.442 13.168 1.00 82.69 98 LEU A CA 1
ATOM 756 C C . LEU A 1 98 ? -9.787 -4.792 13.489 1.00 82.69 98 LEU A C 1
ATOM 758 O O . LEU A 1 98 ? -10.186 -4.712 14.651 1.00 82.69 98 LEU A O 1
ATOM 762 N N . ARG A 1 99 ? -10.543 -4.399 12.458 1.00 82.44 99 ARG A N 1
ATOM 763 C CA . ARG A 1 99 ? -11.896 -3.867 12.634 1.00 82.44 99 ARG A CA 1
ATOM 764 C C . ARG A 1 99 ? -12.842 -4.912 13.228 1.00 82.44 99 ARG A C 1
ATOM 766 O O . ARG A 1 99 ? -13.700 -4.547 14.029 1.00 82.44 99 ARG A O 1
ATOM 773 N N . ARG A 1 100 ? -12.720 -6.192 12.869 1.00 83.00 100 ARG A N 1
ATOM 774 C CA . ARG A 1 100 ? -13.499 -7.273 13.496 1.00 83.00 100 ARG A CA 1
ATOM 775 C C . ARG A 1 100 ? -13.136 -7.414 14.971 1.00 83.00 100 ARG A C 1
ATOM 777 O O . ARG A 1 100 ? -14.049 -7.355 15.785 1.00 83.00 100 ARG A O 1
ATOM 784 N N . LEU A 1 101 ? -11.847 -7.483 15.308 1.00 79.88 101 LEU A N 1
ATOM 785 C CA . LEU A 1 101 ? -11.358 -7.578 16.691 1.00 79.88 101 LEU A CA 1
ATOM 786 C C . LEU A 1 101 ? -11.809 -6.395 17.560 1.00 79.88 101 LEU A C 1
ATOM 788 O O . LEU A 1 101 ? -12.236 -6.574 18.700 1.00 79.88 101 LEU A O 1
ATOM 792 N N . ALA A 1 102 ? -11.797 -5.185 17.001 1.00 78.62 102 ALA A N 1
ATOM 793 C CA . ALA A 1 102 ? -12.275 -3.991 17.689 1.00 78.62 102 ALA A CA 1
ATOM 794 C C . ALA A 1 102 ? -13.789 -4.024 17.984 1.00 78.62 102 ALA A C 1
ATOM 796 O O . ALA A 1 102 ? -14.246 -3.384 18.932 1.00 78.62 102 ALA A O 1
ATOM 797 N N . ASN A 1 103 ? -14.571 -4.757 17.182 1.00 74.75 103 ASN A N 1
ATOM 798 C CA . ASN A 1 103 ? -16.031 -4.828 17.284 1.00 74.75 103 ASN A CA 1
ATOM 799 C C . ASN A 1 103 ? -16.553 -6.130 17.916 1.00 74.75 103 ASN A C 1
ATOM 801 O O . ASN A 1 103 ? -17.734 -6.194 18.262 1.00 74.75 103 ASN A O 1
ATOM 805 N N . THR A 1 104 ? -15.720 -7.161 18.084 1.00 65.00 104 THR A N 1
ATOM 806 C CA . THR A 1 104 ? -16.162 -8.490 18.537 1.00 65.00 104 THR A CA 1
ATOM 807 C C . THR A 1 104 ? -16.767 -8.503 19.937 1.00 65.00 104 THR A C 1
ATOM 809 O O . THR A 1 104 ? -17.644 -9.324 20.176 1.00 65.00 104 THR A O 1
ATOM 812 N N . ASP A 1 105 ? -16.450 -7.543 20.814 1.00 53.44 105 ASP A N 1
ATOM 813 C CA . ASP A 1 105 ? -17.119 -7.461 22.123 1.00 53.44 105 ASP A CA 1
ATOM 814 C C . ASP A 1 105 ? -18.478 -6.731 22.115 1.00 53.44 105 ASP A C 1
ATOM 816 O O . ASP A 1 105 ? -19.237 -6.797 23.080 1.00 53.44 105 ASP A O 1
ATOM 820 N N . ALA A 1 106 ? -18.841 -6.042 21.027 1.00 52.91 106 ALA A N 1
ATOM 821 C CA . ALA A 1 106 ? -20.187 -5.476 20.891 1.00 52.91 106 ALA A CA 1
ATOM 822 C C . ALA A 1 106 ? -21.225 -6.550 20.503 1.00 52.91 106 ALA A C 1
ATOM 824 O O . ALA A 1 106 ? -22.421 -6.380 20.756 1.00 52.91 106 ALA A O 1
ATOM 825 N N . ALA A 1 107 ? -20.769 -7.662 19.910 1.00 50.97 107 ALA A N 1
ATOM 826 C CA . ALA A 1 107 ? -21.596 -8.807 19.529 1.00 50.97 107 ALA A CA 1
ATOM 827 C C . ALA A 1 107 ? -21.772 -9.834 20.666 1.00 50.97 107 ALA A C 1
ATOM 829 O O . ALA A 1 107 ? -22.751 -10.577 20.660 1.00 50.97 107 ALA A O 1
ATOM 830 N N . THR A 1 108 ? -20.907 -9.812 21.685 1.00 48.91 108 THR A N 1
ATOM 831 C CA . THR A 1 108 ? -21.091 -10.467 22.992 1.00 48.91 108 THR A CA 1
ATOM 832 C C . THR A 1 108 ? -21.782 -9.545 23.996 1.00 48.91 108 THR A C 1
ATOM 834 O O . THR A 1 108 ? -21.550 -9.614 25.197 1.00 48.91 108 THR A O 1
ATOM 837 N N . LYS A 1 109 ? -22.773 -8.752 23.563 1.00 48.22 109 LYS A N 1
ATOM 838 C CA . LYS A 1 109 ? -23.949 -8.657 24.435 1.00 48.22 109 LYS A CA 1
ATOM 839 C C . LYS A 1 109 ? -24.533 -10.063 24.430 1.00 48.22 109 LYS A C 1
ATOM 841 O O . LYS A 1 109 ? -24.984 -10.475 23.358 1.00 48.22 109 LYS A O 1
ATOM 846 N N . PRO A 1 110 ? -24.540 -10.816 25.546 1.00 49.28 110 PRO A N 1
ATOM 847 C CA . PRO A 1 110 ? -25.358 -12.006 25.595 1.00 49.28 110 PRO A CA 1
ATOM 848 C C . PRO A 1 110 ? -26.763 -11.521 25.254 1.00 49.28 110 PRO A C 1
ATOM 850 O O . PRO A 1 110 ? -27.418 -10.833 26.042 1.00 49.28 110 PRO A O 1
ATOM 853 N N . LYS A 1 111 ? -27.241 -11.836 24.040 1.00 45.88 111 LYS A N 1
ATOM 854 C CA . LYS A 1 111 ? -28.675 -11.983 23.842 1.00 45.88 111 LYS A CA 1
ATOM 855 C C . LYS A 1 111 ? -29.067 -12.834 25.034 1.00 45.88 111 LYS A C 1
ATOM 857 O O . LYS A 1 111 ? -28.504 -13.914 25.199 1.00 45.88 111 LYS A O 1
ATOM 862 N N . LYS A 1 112 ? -29.942 -12.317 25.897 1.00 49.00 112 LYS A N 1
ATOM 863 C CA . LYS A 1 112 ? -30.664 -13.113 26.886 1.00 49.00 112 LYS A CA 1
ATOM 864 C C . LYS A 1 112 ? -31.447 -14.166 26.097 1.00 49.00 112 LYS A C 1
ATOM 866 O O . LYS A 1 112 ? -32.647 -14.040 25.876 1.00 49.00 112 LYS A O 1
ATOM 871 N N . SER A 1 113 ? -30.752 -15.154 25.545 1.00 51.47 113 SER A N 1
ATOM 872 C CA . SER A 1 113 ? -31.320 -16.364 25.015 1.00 51.47 113 SER A CA 1
ATOM 873 C C . SER A 1 113 ? -31.766 -17.084 26.260 1.00 51.47 113 SER A C 1
ATOM 875 O O . SER A 1 113 ? -30.941 -17.633 26.987 1.00 51.47 113 SER A O 1
ATOM 877 N N . LYS A 1 114 ? -33.069 -16.950 26.530 1.00 53.28 114 LYS A N 1
ATOM 878 C CA . LYS A 1 114 ? -33.851 -17.815 27.411 1.00 53.28 114 LYS A CA 1
ATOM 879 C C . LYS A 1 114 ? -33.161 -19.170 27.490 1.00 53.28 114 LYS A C 1
ATOM 881 O O . LYS A 1 114 ? -32.947 -19.770 26.437 1.00 53.28 114 LYS A O 1
ATOM 886 N N . GLU A 1 115 ? -32.769 -19.547 28.702 1.00 51.88 115 GLU A N 1
ATOM 887 C CA . GLU A 1 115 ? -32.061 -20.773 29.062 1.00 51.88 115 GLU A CA 1
ATOM 888 C C . GLU A 1 115 ? -32.445 -21.918 28.123 1.00 51.88 115 GLU A C 1
ATOM 890 O O . GLU A 1 115 ? -33.491 -22.556 28.259 1.00 51.88 115 GLU A O 1
ATOM 895 N N . LYS A 1 116 ? -31.614 -22.154 27.105 1.00 59.19 116 LYS A N 1
ATOM 896 C CA . LYS A 1 116 ? -31.725 -23.375 26.326 1.00 59.19 116 LYS A CA 1
ATOM 897 C C . LYS A 1 116 ? -31.049 -24.424 27.179 1.00 59.19 116 LYS A C 1
ATOM 899 O O . LYS A 1 116 ? -29.825 -24.456 27.251 1.00 59.19 116 LYS A O 1
ATOM 904 N N . LYS A 1 117 ? -31.883 -25.213 27.861 1.00 62.38 117 LYS A N 1
ATOM 905 C CA . LYS A 1 117 ? -31.513 -26.486 28.475 1.00 62.38 117 LYS A CA 1
ATOM 906 C C . LYS A 1 117 ? -30.489 -27.153 27.561 1.00 62.38 117 LYS A C 1
ATOM 908 O O . LYS A 1 117 ? -30.783 -27.404 26.390 1.00 62.38 117 LYS A O 1
ATOM 913 N N . VAL A 1 118 ? -29.275 -27.314 28.073 1.00 61.88 118 VAL A N 1
ATOM 914 C CA . VAL A 1 118 ? -28.209 -28.065 27.411 1.00 61.88 118 VAL A CA 1
ATOM 915 C C . VAL A 1 118 ? -28.831 -29.405 27.025 1.00 61.88 118 VAL A C 1
ATOM 917 O O . VAL A 1 118 ? -29.488 -30.013 27.868 1.00 61.88 118 VAL A O 1
ATOM 920 N N . SER A 1 119 ? -28.771 -29.806 25.750 1.00 72.62 119 SER A N 1
ATOM 921 C CA . SER A 1 119 ? -29.458 -31.040 25.357 1.00 72.62 119 SER A CA 1
ATOM 922 C C . SER A 1 119 ? -28.822 -32.210 26.110 1.00 72.62 119 SER A C 1
ATOM 924 O O . SER A 1 119 ? -27.596 -32.274 26.223 1.00 72.62 119 SER A O 1
ATOM 926 N N . ASP A 1 120 ? -29.638 -33.127 26.633 1.00 74.94 120 ASP A N 1
ATOM 927 C CA . ASP A 1 120 ? -29.149 -34.287 27.396 1.00 74.94 120 ASP A CA 1
ATOM 928 C C . ASP A 1 120 ? -28.121 -35.104 26.597 1.00 74.94 120 ASP A C 1
ATOM 930 O O . ASP A 1 120 ? -27.217 -35.710 27.166 1.00 74.94 120 ASP A O 1
ATOM 934 N N . LEU A 1 121 ? -28.199 -35.045 25.264 1.00 73.44 121 LEU A N 1
ATOM 935 C CA . LEU A 1 121 ? -27.223 -35.643 24.361 1.00 73.44 121 LEU A CA 1
ATOM 936 C C . LEU A 1 121 ? -25.834 -34.996 24.480 1.00 73.44 121 LEU A C 1
ATOM 938 O O . LEU A 1 121 ? -24.833 -35.703 24.540 1.00 73.44 121 LEU A O 1
ATOM 942 N N . ALA A 1 122 ? -25.760 -33.664 24.545 1.00 77.81 122 ALA A N 1
ATOM 943 C CA . ALA A 1 122 ? -24.493 -32.958 24.721 1.00 77.81 122 ALA A CA 1
ATOM 944 C C . ALA A 1 122 ? -23.874 -33.253 26.097 1.00 77.81 122 ALA A C 1
ATOM 946 O O . ALA A 1 122 ? -22.662 -33.432 26.205 1.00 77.81 122 ALA A O 1
ATOM 947 N N . TRP A 1 123 ? -24.710 -33.378 27.133 1.00 78.88 123 TRP A N 1
ATOM 948 C CA . TRP A 1 123 ? -24.261 -33.783 28.466 1.00 78.88 123 TRP A CA 1
ATOM 949 C C . TRP A 1 123 ? -23.756 -35.234 28.492 1.00 78.88 123 TRP A C 1
ATOM 951 O O . TRP A 1 123 ? -22.717 -35.520 29.087 1.00 78.88 123 TRP A O 1
ATOM 961 N N . ALA A 1 124 ? -24.447 -36.147 27.804 1.00 77.06 124 ALA A N 1
ATOM 962 C CA . ALA A 1 124 ? -24.061 -37.552 27.712 1.00 77.06 124 ALA A CA 1
ATOM 963 C C . ALA A 1 124 ? -22.729 -37.751 26.970 1.00 77.06 124 ALA A C 1
ATOM 965 O O . ALA A 1 124 ? -21.879 -38.504 27.443 1.00 77.06 124 ALA A O 1
ATOM 966 N N . ILE A 1 125 ? -22.511 -37.039 25.858 1.00 76.06 125 ILE A N 1
ATOM 967 C CA . ILE A 1 125 ? -21.249 -37.101 25.100 1.00 76.06 125 ILE A CA 1
ATOM 968 C C . ILE A 1 125 ? -20.086 -36.547 25.935 1.00 76.06 125 ILE A C 1
ATOM 970 O O . ILE A 1 125 ? -19.026 -37.166 25.991 1.00 76.06 125 ILE A O 1
ATOM 974 N N . GLY A 1 126 ? -20.292 -35.426 26.636 1.00 76.69 126 GLY A N 1
ATOM 975 C CA . GLY A 1 126 ? -19.277 -34.861 27.530 1.00 76.69 126 GLY A CA 1
ATOM 976 C C . GLY A 1 126 ? -18.885 -35.819 28.657 1.00 76.69 126 GLY A C 1
ATOM 977 O O . GLY A 1 126 ? -17.703 -35.979 28.947 1.00 76.69 126 GLY A O 1
ATOM 978 N N . LYS A 1 127 ? -19.861 -36.523 29.246 1.00 76.00 127 LYS A N 1
ATOM 979 C CA . LYS A 1 127 ? -19.590 -37.557 30.255 1.00 76.00 127 LYS A CA 1
ATOM 980 C C . LYS A 1 127 ? -18.812 -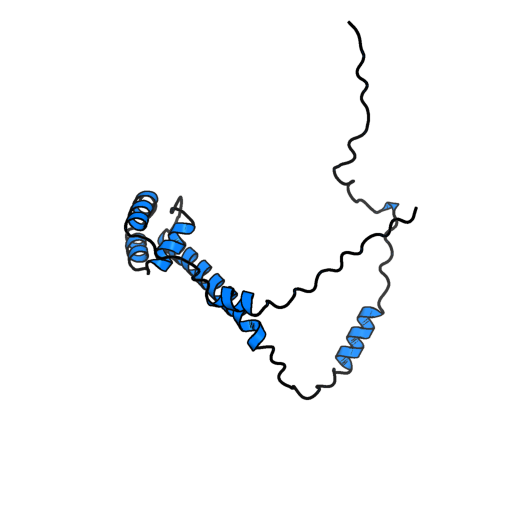38.745 29.690 1.00 76.00 127 LYS A C 1
ATOM 982 O O . LYS A 1 127 ? -17.908 -39.233 30.356 1.00 76.00 127 LYS A O 1
ATOM 987 N N . ALA A 1 128 ? -19.141 -39.193 28.480 1.00 72.62 128 ALA A N 1
ATOM 988 C CA . ALA A 1 128 ? -18.451 -40.316 27.850 1.00 72.62 128 ALA A CA 1
ATOM 989 C C . ALA A 1 128 ? -16.974 -39.999 27.558 1.00 72.62 128 ALA A C 1
ATOM 991 O O . ALA A 1 128 ? -16.123 -40.841 27.807 1.00 72.62 128 ALA A O 1
ATOM 992 N N . LEU A 1 129 ? -16.666 -38.779 27.105 1.00 68.19 129 LEU A N 1
ATOM 993 C CA . LEU A 1 129 ? -15.297 -38.354 26.778 1.00 68.19 129 LEU A CA 1
ATOM 994 C C . LEU A 1 129 ? -14.397 -38.132 28.002 1.00 68.19 129 LEU A C 1
ATOM 996 O O . LEU A 1 129 ? -13.185 -38.261 27.896 1.00 68.19 129 LEU A O 1
ATOM 1000 N N . VAL A 1 130 ? -14.970 -37.782 29.156 1.00 69.56 130 VAL A N 1
ATOM 1001 C CA . VAL A 1 130 ? -14.206 -37.570 30.402 1.00 69.56 130 VAL A CA 1
ATOM 1002 C C . VAL A 1 130 ? -13.994 -38.879 31.175 1.00 69.56 130 VAL A C 1
ATOM 1004 O O . VAL A 1 130 ? -13.114 -38.955 32.025 1.00 69.56 130 VAL A O 1
ATOM 1007 N N . SER A 1 131 ? -14.786 -39.920 30.897 1.00 57.47 131 SER A N 1
ATOM 1008 C CA . SER A 1 131 ? -14.676 -41.229 31.560 1.00 57.47 131 SER A CA 1
ATOM 1009 C C . SER A 1 131 ? -13.901 -42.281 30.765 1.00 57.47 131 SER A C 1
ATOM 1011 O O . SER A 1 131 ? -13.741 -43.392 31.263 1.00 57.47 131 SER A O 1
ATOM 1013 N N . THR A 1 132 ? -13.423 -41.969 29.560 1.00 52.44 132 THR A N 1
ATOM 1014 C CA . THR A 1 132 ? -12.502 -42.849 28.833 1.00 52.44 132 THR A CA 1
ATOM 1015 C C . THR A 1 132 ? -11.086 -42.654 29.352 1.00 52.44 132 THR A C 1
ATOM 1017 O O . THR A 1 132 ? -10.512 -41.591 29.143 1.00 52.44 132 THR A O 1
ATOM 1020 N N . ASP A 1 133 ? -10.603 -43.695 30.032 1.00 54.34 133 ASP A N 1
ATOM 1021 C CA . ASP A 1 133 ? -9.216 -44.105 30.246 1.00 54.34 133 ASP A CA 1
ATOM 1022 C C . ASP A 1 133 ? -8.166 -43.011 30.461 1.00 54.34 133 ASP A C 1
ATOM 1024 O O . ASP A 1 133 ? -7.798 -42.250 29.564 1.00 54.34 133 ASP A O 1
ATOM 1028 N N . ALA A 1 134 ? -7.602 -43.020 31.672 1.00 60.38 134 ALA A N 1
ATOM 1029 C CA . ALA A 1 134 ? -6.304 -42.422 31.931 1.00 60.38 134 ALA A CA 1
ATOM 1030 C C . ALA A 1 134 ? -5.314 -42.913 30.857 1.00 60.38 134 ALA A C 1
ATOM 1032 O O . ALA A 1 134 ? -5.239 -44.123 30.636 1.00 60.38 134 ALA A O 1
ATOM 1033 N N . PRO A 1 135 ? -4.584 -42.015 30.171 1.00 59.75 135 PRO A N 1
ATOM 1034 C CA . PRO A 1 135 ? -3.583 -42.442 29.209 1.00 59.75 135 PRO A CA 1
ATOM 1035 C C . PRO A 1 135 ? -2.582 -43.343 29.930 1.00 59.75 135 PRO A C 1
ATOM 1037 O O . PRO A 1 135 ? -2.023 -42.951 30.955 1.00 59.75 135 PRO A O 1
ATOM 1040 N N . GLU A 1 136 ? -2.416 -44.559 29.412 1.00 62.34 136 GLU A N 1
ATOM 1041 C CA . GLU A 1 136 ? -1.426 -45.519 29.884 1.00 62.34 136 GLU A CA 1
ATOM 1042 C C . GLU A 1 136 ? -0.063 -44.822 29.888 1.00 62.34 136 GLU A C 1
ATOM 1044 O O . GLU A 1 136 ? 0.404 -44.311 28.865 1.00 62.34 136 GLU A O 1
ATOM 1049 N N . GLU A 1 137 ? 0.513 -44.685 31.080 1.00 64.31 137 GLU A N 1
ATOM 1050 C CA . GLU A 1 137 ? 1.767 -43.976 31.265 1.00 64.31 137 GLU A CA 1
ATOM 1051 C C . GLU A 1 137 ? 2.861 -44.732 30.513 1.00 64.31 137 GLU A C 1
ATOM 1053 O O . GLU A 1 137 ? 3.172 -45.876 30.835 1.00 64.31 137 GLU A O 1
ATOM 1058 N N . VAL A 1 138 ? 3.414 -44.096 29.476 1.00 69.31 138 VAL A N 1
ATOM 1059 C CA . VAL A 1 138 ? 4.473 -44.687 28.652 1.00 69.31 138 VAL A CA 1
ATOM 1060 C C . VAL A 1 138 ? 5.655 -45.044 29.564 1.00 69.31 138 VAL A C 1
ATOM 1062 O O . VAL A 1 138 ? 6.209 -44.120 30.185 1.00 69.31 138 VAL A O 1
ATOM 1065 N N . PRO A 1 139 ? 6.044 -46.335 29.641 1.00 69.19 139 PRO A N 1
ATOM 1066 C CA . PRO A 1 139 ? 7.169 -46.798 30.444 1.00 69.19 139 PRO A CA 1
ATOM 1067 C C . PRO A 1 139 ? 8.427 -45.983 30.156 1.00 69.19 139 PRO A C 1
ATOM 1069 O O . PRO A 1 139 ? 8.702 -45.618 29.009 1.00 69.19 139 PRO A O 1
ATOM 1072 N N . GLU A 1 140 ? 9.193 -45.677 31.202 1.00 60.28 140 GLU A N 1
ATOM 1073 C CA . GLU A 1 140 ? 10.346 -44.773 31.113 1.00 60.28 140 GLU A CA 1
ATOM 1074 C C . GLU A 1 140 ? 11.391 -45.239 30.084 1.00 60.28 140 GLU A C 1
ATOM 1076 O O . GLU A 1 140 ? 12.029 -44.406 29.440 1.00 60.28 140 GLU A O 1
ATOM 1081 N N . ASP A 1 141 ? 11.487 -46.548 29.844 1.00 64.06 141 ASP A N 1
ATOM 1082 C CA . ASP A 1 141 ? 12.419 -47.171 28.897 1.00 64.06 141 ASP A CA 1
ATOM 1083 C C . ASP A 1 141 ? 12.106 -46.859 27.418 1.00 64.06 141 ASP A C 1
ATOM 1085 O O . ASP A 1 141 ? 12.976 -46.983 26.551 1.00 64.06 141 ASP A O 1
ATOM 1089 N N . GLU A 1 142 ? 10.875 -46.428 27.110 1.00 59.31 142 GLU A N 1
ATOM 1090 C CA . GLU A 1 142 ? 10.431 -46.063 25.757 1.00 59.31 142 GLU A CA 1
ATOM 1091 C C . GLU A 1 142 ? 10.417 -44.545 25.514 1.00 59.31 142 GLU A C 1
ATOM 1093 O O . GLU A 1 142 ? 10.187 -44.089 24.386 1.00 59.31 142 GLU A O 1
ATOM 1098 N N . ARG A 1 143 ? 10.734 -43.732 26.534 1.00 65.19 143 ARG A N 1
ATOM 1099 C CA . ARG A 1 143 ? 10.852 -42.272 26.415 1.00 65.19 143 ARG A CA 1
ATOM 1100 C C . ARG A 1 143 ? 12.129 -41.893 25.653 1.00 65.19 143 ARG A C 1
ATOM 1102 O O . ARG A 1 143 ? 13.094 -41.392 26.218 1.00 65.19 143 ARG A O 1
ATOM 1109 N N . ARG A 1 144 ? 12.126 -42.052 24.323 1.00 67.12 144 ARG A N 1
ATOM 1110 C CA . ARG A 1 144 ? 13.124 -41.473 23.394 1.00 67.12 144 ARG A CA 1
ATOM 1111 C C . ARG A 1 144 ? 12.962 -39.953 23.247 1.00 67.12 144 ARG A C 1
ATOM 1113 O O . ARG A 1 144 ? 12.907 -39.427 22.136 1.00 67.12 144 ARG A O 1
ATOM 1120 N N . PHE A 1 145 ? 12.894 -39.227 24.357 1.00 64.75 145 PHE A N 1
ATOM 1121 C CA . PHE A 1 145 ? 13.135 -37.793 24.308 1.00 64.75 145 PHE A CA 1
ATOM 1122 C C . PHE A 1 145 ? 14.638 -37.583 24.155 1.00 64.75 145 PHE A C 1
ATOM 1124 O O . PHE A 1 145 ? 15.434 -38.060 24.962 1.00 64.75 145 PHE A O 1
ATOM 1131 N N . ALA A 1 146 ? 15.027 -36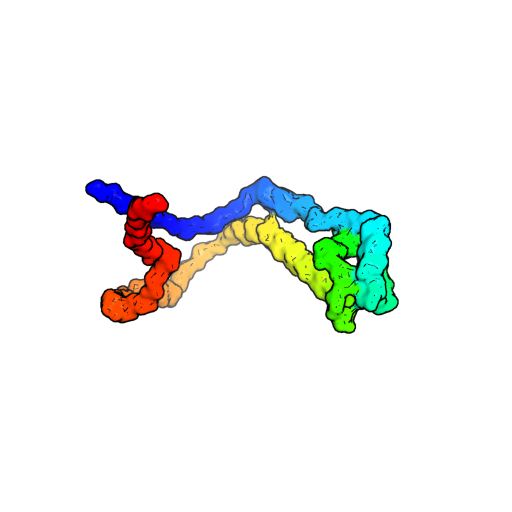.908 23.073 1.00 64.12 146 ALA A N 1
ATOM 1132 C CA . ALA A 1 146 ? 16.381 -36.402 22.936 1.00 64.12 146 ALA A CA 1
ATOM 1133 C C . ALA A 1 146 ? 16.722 -35.582 24.194 1.00 64.12 146 ALA A C 1
ATOM 1135 O O . ALA A 1 146 ? 15.874 -34.796 24.634 1.00 64.12 146 ALA A O 1
ATOM 1136 N N . PRO A 1 147 ? 17.918 -35.752 24.787 1.00 57.00 147 PRO A N 1
ATOM 1137 C CA . PRO A 1 147 ? 18.320 -34.922 25.910 1.00 57.00 147 PRO A CA 1
ATOM 1138 C C . PRO A 1 147 ? 18.234 -33.445 25.491 1.00 57.00 147 PRO A C 1
ATOM 1140 O O . PRO A 1 147 ? 18.585 -33.119 24.350 1.00 57.00 147 PRO A O 1
ATOM 1143 N N . PRO A 1 148 ? 17.750 -32.544 26.367 1.00 55.56 148 PRO A N 1
ATOM 1144 C CA . PRO A 1 148 ? 17.774 -31.120 26.075 1.00 55.56 148 PRO A CA 1
ATOM 1145 C C . PRO A 1 148 ? 19.219 -30.711 25.776 1.00 55.56 148 PRO A C 1
ATOM 1147 O O . PRO A 1 148 ? 20.144 -31.075 26.504 1.00 55.56 148 PRO A O 1
ATOM 1150 N N . ALA A 1 149 ? 19.416 -29.984 24.676 1.00 54.72 149 ALA A N 1
ATOM 1151 C CA . ALA A 1 149 ? 20.712 -29.433 24.311 1.00 54.72 149 ALA A CA 1
ATOM 1152 C C . ALA A 1 149 ? 21.190 -28.514 25.447 1.00 54.72 149 ALA A C 1
ATOM 1154 O O . ALA A 1 149 ? 20.677 -27.408 25.604 1.00 54.72 149 ALA A O 1
ATOM 1155 N N . GLY A 1 150 ? 22.109 -28.993 26.286 1.00 56.97 150 GLY A N 1
ATOM 1156 C CA . GLY A 1 150 ? 22.586 -28.209 27.425 1.00 56.97 150 GLY A CA 1
ATOM 1157 C C . GLY A 1 150 ? 23.349 -28.958 28.511 1.00 56.97 150 GLY A C 1
ATOM 1158 O O . GLY A 1 150 ? 23.929 -28.303 29.369 1.00 56.97 150 GLY A O 1
ATOM 1159 N N . THR A 1 151 ? 23.417 -30.291 28.499 1.00 50.44 151 THR A N 1
ATOM 1160 C CA . THR A 1 151 ? 24.337 -31.018 29.394 1.00 50.44 151 THR A CA 1
ATOM 1161 C C . THR A 1 151 ? 25.710 -31.160 28.735 1.00 50.44 151 THR A C 1
ATOM 1163 O O . THR A 1 151 ? 26.146 -32.257 28.396 1.00 50.44 151 THR A O 1
ATOM 1166 N N . GLU A 1 152 ? 26.384 -30.030 28.509 1.00 54.38 152 GLU A N 1
ATOM 1167 C CA . GLU A 1 152 ? 27.827 -30.036 28.272 1.00 54.38 152 GLU A CA 1
ATOM 1168 C C . GLU A 1 152 ? 28.518 -30.290 29.612 1.00 54.38 152 GLU A C 1
ATOM 1170 O O . GLU A 1 152 ? 28.419 -29.511 30.561 1.00 54.38 152 GLU A O 1
ATOM 1175 N N . GLY A 1 153 ? 29.148 -31.458 29.688 1.00 50.34 153 GLY A N 1
ATOM 1176 C CA . GLY A 1 153 ? 29.916 -31.910 30.829 1.00 50.34 153 GLY A CA 1
ATOM 1177 C C . GLY A 1 153 ? 31.059 -30.960 31.175 1.00 50.34 153 GLY A C 1
ATOM 1178 O O . GLY A 1 153 ? 31.820 -30.511 30.321 1.00 50.34 153 GLY A O 1
ATOM 1179 N N . GLN A 1 154 ? 31.137 -30.688 32.473 1.00 46.00 154 GLN A N 1
ATOM 1180 C CA . GLN A 1 154 ? 32.338 -30.752 33.299 1.00 46.00 154 GLN A CA 1
ATOM 1181 C C . GLN A 1 154 ? 33.674 -31.074 32.600 1.00 46.00 154 GLN A C 1
ATOM 1183 O O . GLN A 1 154 ? 33.860 -32.133 32.010 1.00 46.00 154 GLN A O 1
ATOM 1188 N N . GLU A 1 155 ? 34.621 -30.175 32.885 1.00 54.12 155 GLU A N 1
ATOM 1189 C CA . GLU A 1 155 ? 35.964 -30.479 33.398 1.00 54.12 155 GLU A CA 1
ATOM 1190 C C . GLU A 1 155 ? 36.955 -31.174 32.453 1.00 54.12 155 GLU A C 1
ATOM 1192 O O . GLU A 1 155 ? 37.092 -32.390 32.400 1.00 54.12 155 GLU A O 1
ATOM 1197 N N . GLY A 1 156 ? 37.755 -30.330 31.793 1.00 47.66 156 GLY A N 1
ATOM 1198 C CA . GLY A 1 156 ? 39.045 -30.672 31.200 1.00 47.66 156 GLY A CA 1
ATOM 1199 C C . GLY A 1 156 ? 40.137 -29.743 31.737 1.00 47.66 156 GLY A C 1
ATOM 1200 O O . GLY A 1 156 ? 40.430 -28.706 31.148 1.00 47.66 156 GLY A O 1
ATOM 1201 N N . GLU A 1 157 ? 40.637 -30.095 32.918 1.00 56.69 157 GLU A N 1
ATOM 1202 C CA . GLU A 1 157 ? 42.000 -29.931 33.443 1.00 56.69 157 GLU A CA 1
ATOM 1203 C C . GLU A 1 157 ? 43.002 -29.154 32.551 1.00 56.69 157 GLU A C 1
ATOM 1205 O O . GLU A 1 157 ? 43.417 -29.620 31.490 1.00 56.69 157 GLU A O 1
ATOM 1210 N N . ARG A 1 158 ? 43.441 -27.967 33.005 1.00 54.31 158 ARG A N 1
ATOM 1211 C CA . ARG A 1 158 ? 44.649 -27.310 32.475 1.00 54.31 158 ARG A CA 1
ATOM 1212 C C . ARG A 1 158 ? 45.872 -27.876 33.202 1.00 54.31 158 ARG A C 1
ATOM 1214 O O . ARG A 1 158 ? 45.954 -27.666 34.414 1.00 54.31 158 ARG A O 1
ATOM 1221 N N . PRO A 1 159 ? 46.843 -28.499 32.517 1.00 62.06 159 PRO A N 1
ATOM 1222 C CA . PRO A 1 159 ? 48.159 -28.669 33.102 1.00 62.06 159 PRO A CA 1
ATOM 1223 C C . PRO A 1 159 ? 48.882 -27.316 33.124 1.00 62.06 159 PRO A C 1
ATOM 1225 O O . PRO A 1 159 ? 48.844 -26.543 32.162 1.00 62.06 159 PRO A O 1
ATOM 1228 N N . ALA A 1 160 ? 49.476 -27.034 34.279 1.00 65.88 160 ALA A N 1
ATOM 1229 C CA . ALA A 1 160 ? 50.542 -26.061 34.455 1.00 65.88 160 ALA A CA 1
ATOM 1230 C C . ALA A 1 160 ? 51.865 -26.596 33.859 1.00 65.88 160 ALA A C 1
ATOM 1232 O O . ALA A 1 160 ? 51.930 -27.775 33.508 1.00 65.88 160 ALA A O 1
ATOM 1233 N N . ASP A 1 161 ? 52.871 -25.714 33.819 1.00 63.56 161 ASP A N 1
ATOM 1234 C CA . ASP A 1 161 ? 54.256 -25.868 33.320 1.00 63.56 161 ASP A CA 1
ATOM 1235 C C . ASP A 1 161 ? 54.415 -25.642 31.800 1.00 63.56 161 ASP A C 1
ATOM 1237 O O . ASP A 1 161 ? 53.626 -26.138 31.002 1.00 63.56 161 ASP A O 1
ATOM 1241 N N . GLU A 1 162 ? 55.368 -24.850 31.293 1.00 55.25 162 GLU A N 1
ATOM 1242 C CA . GLU A 1 162 ? 56.641 -24.309 31.814 1.00 55.25 162 GLU A CA 1
ATOM 1243 C C . GLU A 1 162 ? 56.998 -23.011 31.054 1.00 55.25 162 GLU A C 1
ATOM 1245 O O . GLU A 1 162 ? 56.665 -22.929 29.844 1.00 55.25 162 GLU A O 1
#

Secondary structure (DSSP, 8-state):
-------------PPPPHHHHHHHHH--SSPPPPHHHHHHHHHHHGGG--HHHHHHHHTS-HHHHHHHHHT----S-S-HHHHHHHHHHHHHHHHHHHHHHHHHHHHTS----------HHHHHHHHHHHSS-PPP---GGG--PPPPTT-------PPP--